Protein AF-A0A965AXB7-F1 (afdb_monomer)

Radius of gyration: 17.84 Å; Cα contacts (8 Å, |Δi|>4): 151; chains: 1; bounding box: 45×32×44 Å

Structure (mmCIF, N/CA/C/O backbone):
data_AF-A0A965AXB7-F1
#
_entry.id   AF-A0A965AXB7-F1
#
loop_
_atom_site.group_PDB
_atom_site.id
_atom_site.type_symbol
_atom_site.label_atom_id
_atom_site.label_alt_id
_atom_site.label_comp_id
_atom_site.label_asym_id
_atom_site.label_entity_id
_atom_site.label_seq_id
_atom_site.pdbx_PDB_ins_code
_atom_site.Cartn_x
_atom_site.Cartn_y
_atom_site.Cartn_z
_atom_site.occupancy
_atom_site.B_iso_or_equiv
_atom_site.auth_seq_id
_atom_site.auth_comp_id
_atom_site.auth_asym_id
_atom_site.auth_atom_id
_atom_site.pdbx_PDB_model_num
ATOM 1 N N . MET A 1 1 ? 8.702 -17.293 14.533 1.00 34.03 1 MET A N 1
ATOM 2 C CA . MET A 1 1 ? 8.843 -15.820 14.432 1.00 34.03 1 MET A CA 1
ATOM 3 C C . MET 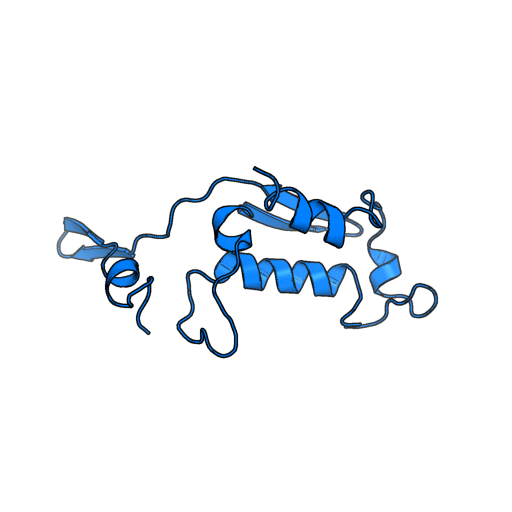A 1 1 ? 9.286 -15.426 13.017 1.00 34.03 1 MET A C 1
ATOM 5 O O . MET A 1 1 ? 9.750 -14.317 12.795 1.00 34.03 1 MET A O 1
ATOM 9 N N . ASP A 1 2 ? 9.042 -16.312 12.041 1.00 33.91 2 ASP A N 1
ATOM 10 C CA . ASP A 1 2 ? 9.840 -16.408 10.810 1.00 33.91 2 ASP A CA 1
ATOM 11 C C . ASP A 1 2 ? 9.036 -16.042 9.553 1.00 33.91 2 ASP A C 1
ATOM 13 O O . ASP A 1 2 ? 9.592 -15.863 8.480 1.00 33.91 2 ASP A O 1
ATOM 17 N N . HIS A 1 3 ? 7.721 -15.838 9.691 1.00 38.06 3 HIS A N 1
ATOM 18 C CA . HIS A 1 3 ? 6.848 -15.423 8.586 1.00 38.06 3 HIS A CA 1
ATOM 19 C C . HIS A 1 3 ? 6.835 -13.902 8.348 1.00 38.06 3 HIS A C 1
ATOM 21 O O . HIS A 1 3 ? 6.373 -13.440 7.307 1.00 38.06 3 HIS A O 1
ATOM 27 N N . TYR A 1 4 ? 7.334 -13.116 9.309 1.00 37.41 4 TYR A N 1
ATOM 28 C CA . TYR A 1 4 ? 7.328 -11.646 9.269 1.00 37.41 4 TYR A CA 1
ATOM 29 C C . TYR A 1 4 ? 8.526 -11.059 8.519 1.00 37.41 4 TYR A C 1
ATOM 31 O O . TYR A 1 4 ? 8.440 -9.945 8.003 1.00 37.41 4 TYR A O 1
ATOM 39 N N . LEU A 1 5 ? 9.612 -11.826 8.423 1.00 38.38 5 LEU A N 1
ATOM 40 C CA . LEU A 1 5 ? 10.760 -11.510 7.580 1.00 38.38 5 LEU A CA 1
ATOM 41 C C . LEU A 1 5 ? 10.529 -11.925 6.121 1.00 38.38 5 LEU A C 1
ATOM 43 O O . LEU A 1 5 ? 11.183 -11.382 5.248 1.00 38.38 5 LEU A O 1
ATOM 47 N N . ASP A 1 6 ? 9.555 -12.794 5.829 1.00 41.91 6 ASP A N 1
ATOM 48 C CA . ASP A 1 6 ? 9.365 -13.367 4.486 1.00 41.91 6 ASP A CA 1
ATOM 49 C C . ASP A 1 6 ? 8.763 -12.365 3.476 1.00 41.91 6 ASP A C 1
ATOM 51 O O . ASP A 1 6 ? 9.089 -12.389 2.290 1.00 41.91 6 ASP A O 1
ATOM 55 N N . ILE A 1 7 ? 7.936 -11.421 3.951 1.00 44.66 7 ILE A N 1
ATOM 56 C CA . ILE A 1 7 ? 7.439 -10.295 3.133 1.00 44.66 7 ILE A CA 1
ATOM 57 C C . ILE A 1 7 ? 8.590 -9.337 2.803 1.00 44.66 7 ILE A C 1
ATOM 59 O O . ILE A 1 7 ? 8.671 -8.844 1.683 1.00 44.66 7 ILE A O 1
ATOM 63 N N . TYR A 1 8 ? 9.502 -9.111 3.755 1.00 45.94 8 TYR A N 1
ATOM 64 C CA . TYR A 1 8 ? 10.708 -8.306 3.548 1.00 45.94 8 TYR A CA 1
ATOM 65 C C . TYR A 1 8 ? 11.678 -9.011 2.607 1.00 45.94 8 TYR A C 1
ATOM 67 O O . TYR A 1 8 ? 12.143 -8.413 1.649 1.00 45.94 8 TYR A O 1
ATOM 75 N N . ASP A 1 9 ? 11.924 -10.296 2.813 1.00 43.31 9 ASP A N 1
ATOM 76 C CA . ASP A 1 9 ? 12.873 -11.058 2.020 1.00 43.31 9 ASP A CA 1
ATOM 77 C C . ASP A 1 9 ? 12.439 -11.225 0.569 1.00 43.31 9 ASP A C 1
ATOM 79 O O . ASP A 1 9 ? 13.253 -11.056 -0.330 1.00 43.31 9 ASP A O 1
ATOM 83 N N . LYS A 1 10 ? 11.163 -11.505 0.298 1.00 46.38 10 LYS A N 1
ATOM 84 C CA . LYS A 1 10 ? 10.709 -11.667 -1.091 1.00 46.38 10 LYS A CA 1
ATOM 85 C C . LYS A 1 10 ? 10.517 -10.345 -1.831 1.00 46.38 10 LYS A C 1
ATOM 87 O O . LYS A 1 10 ? 10.672 -10.327 -3.046 1.00 46.38 10 LYS A O 1
ATOM 92 N N . LEU A 1 11 ? 10.183 -9.251 -1.140 1.00 47.84 11 LEU A N 1
ATOM 93 C CA . LEU A 1 11 ? 10.006 -7.940 -1.784 1.00 47.84 11 LEU A CA 1
ATOM 94 C C . LEU A 1 11 ? 11.290 -7.098 -1.823 1.00 47.84 11 LEU A C 1
ATOM 96 O O . LEU A 1 11 ? 11.393 -6.230 -2.687 1.00 47.84 11 LEU A O 1
ATOM 100 N N . LEU A 1 12 ? 12.245 -7.328 -0.912 1.00 46.53 12 LEU A N 1
ATOM 101 C CA . LEU A 1 12 ? 13.424 -6.473 -0.716 1.00 46.53 12 LEU A CA 1
ATOM 102 C C . LEU A 1 12 ? 14.778 -7.193 -0.841 1.00 46.53 12 LEU A C 1
ATOM 104 O O . LEU A 1 12 ? 15.783 -6.486 -0.872 1.00 46.53 12 LEU A O 1
ATOM 108 N N . ARG A 1 13 ? 14.871 -8.533 -0.975 1.00 42.03 13 ARG A N 1
ATOM 109 C CA . ARG A 1 13 ? 16.180 -9.181 -1.260 1.00 42.03 13 ARG A CA 1
ATOM 110 C C . ARG A 1 13 ? 16.802 -8.707 -2.574 1.00 42.03 13 ARG A C 1
ATOM 112 O O . ARG A 1 13 ? 18.022 -8.617 -2.647 1.00 42.03 13 ARG A O 1
ATOM 119 N N . ASP A 1 14 ? 15.978 -8.319 -3.545 1.00 42.47 14 ASP A N 1
ATOM 120 C CA . ASP A 1 14 ? 16.441 -7.767 -4.826 1.00 42.47 14 ASP A CA 1
ATOM 121 C C . ASP A 1 14 ? 16.482 -6.225 -4.844 1.00 42.47 14 ASP A C 1
ATOM 123 O O . ASP A 1 14 ? 16.912 -5.624 -5.828 1.00 42.47 14 ASP A O 1
ATOM 127 N N . TRP A 1 15 ? 16.024 -5.555 -3.779 1.00 48.75 15 TRP A N 1
ATOM 128 C CA . TRP A 1 15 ? 15.733 -4.119 -3.795 1.00 48.75 15 TRP A CA 1
ATOM 129 C C . TRP A 1 15 ? 16.197 -3.441 -2.502 1.00 48.75 15 TRP A C 1
ATOM 131 O O . TRP A 1 15 ? 15.400 -3.015 -1.663 1.00 48.75 15 TRP A O 1
ATOM 141 N N . GLN A 1 16 ? 17.518 -3.306 -2.349 1.00 41.28 16 GLN A N 1
ATOM 142 C CA . GLN A 1 16 ? 18.066 -2.213 -1.543 1.00 41.28 16 GLN A CA 1
ATOM 143 C C . GLN A 1 16 ? 17.563 -0.905 -2.157 1.00 41.28 16 GLN A C 1
ATOM 145 O O . GLN 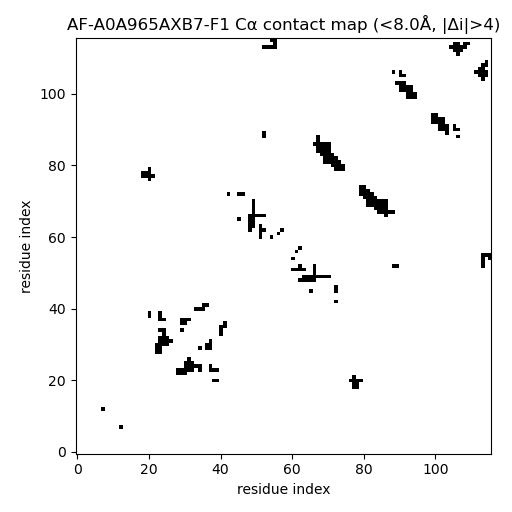A 1 16 ? 17.674 -0.724 -3.369 1.00 41.28 16 GLN A O 1
ATOM 150 N N . GLY A 1 17 ? 16.960 -0.043 -1.334 1.00 40.72 17 GLY A N 1
ATOM 151 C CA . GLY A 1 17 ? 16.322 1.198 -1.765 1.00 40.72 17 GLY A CA 1
ATOM 152 C C . GLY A 1 17 ? 17.148 1.940 -2.810 1.00 40.72 17 GLY A C 1
ATOM 153 O O . GLY A 1 17 ? 18.211 2.472 -2.507 1.00 40.72 17 GLY A O 1
ATOM 154 N N . ARG A 1 18 ? 16.656 1.961 -4.050 1.00 46.72 18 ARG A N 1
ATOM 155 C CA . ARG A 1 18 ? 17.152 2.894 -5.052 1.00 46.72 18 ARG A CA 1
ATOM 156 C C . ARG A 1 18 ? 16.436 4.217 -4.837 1.00 46.72 18 ARG A C 1
ATOM 158 O O . ARG A 1 18 ? 15.236 4.317 -5.082 1.00 46.72 18 ARG A O 1
ATOM 165 N N . GLU A 1 19 ? 17.179 5.223 -4.393 1.00 49.97 19 GLU A N 1
ATOM 166 C CA . GLU A 1 19 ? 16.945 6.573 -4.898 1.00 49.97 19 GLU A CA 1
ATOM 167 C C . GLU A 1 19 ? 16.982 6.495 -6.434 1.00 49.97 19 GLU A C 1
ATOM 169 O O . GLU A 1 19 ? 17.813 5.774 -6.992 1.00 49.97 19 GLU A O 1
ATOM 174 N N . ASP A 1 20 ? 16.052 7.190 -7.087 1.00 60.75 20 ASP A N 1
ATOM 175 C CA . ASP A 1 20 ? 15.709 7.109 -8.514 1.00 60.75 20 ASP A CA 1
ATOM 176 C C . ASP A 1 20 ? 14.526 6.193 -8.882 1.00 60.75 20 ASP A C 1
ATOM 178 O O . ASP A 1 20 ? 14.656 5.083 -9.417 1.00 60.75 20 ASP A O 1
ATOM 182 N N . 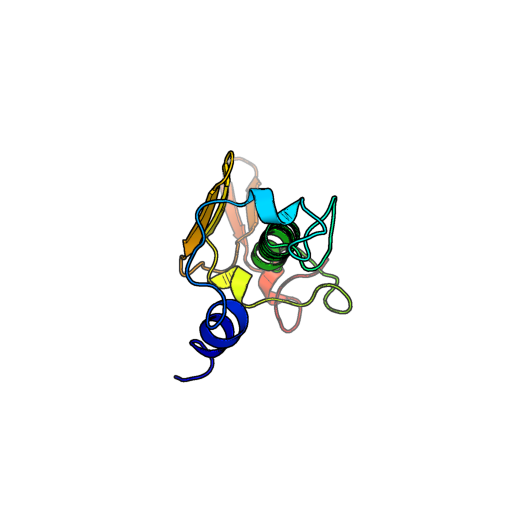THR A 1 21 ? 13.318 6.721 -8.661 1.00 79.06 21 THR A N 1
ATOM 183 C CA . THR A 1 21 ? 12.072 6.105 -9.137 1.00 79.06 21 THR A CA 1
ATOM 184 C C . THR A 1 21 ? 11.859 6.265 -10.644 1.00 79.06 21 THR A C 1
ATOM 186 O O . THR A 1 21 ? 10.973 5.590 -11.178 1.00 79.06 21 THR A O 1
ATOM 189 N N . HIS A 1 22 ? 12.656 7.076 -11.358 1.00 83.44 22 HIS A N 1
ATOM 190 C CA . HIS A 1 22 ? 12.427 7.363 -12.778 1.00 83.44 22 HIS A CA 1
ATOM 191 C C . HIS A 1 22 ? 12.547 6.124 -13.659 1.00 83.44 22 HIS A C 1
ATOM 193 O O . HIS A 1 22 ? 11.817 5.985 -14.641 1.00 83.44 22 HIS A O 1
ATOM 199 N N . THR A 1 23 ? 13.402 5.176 -13.270 1.00 83.88 23 THR A N 1
ATOM 200 C CA . THR A 1 23 ? 13.542 3.881 -13.955 1.00 83.88 23 THR A CA 1
ATOM 201 C C . THR A 1 23 ? 12.221 3.109 -14.038 1.00 83.88 23 THR A C 1
ATOM 203 O O . THR A 1 23 ? 12.003 2.373 -15.000 1.00 83.88 23 THR A O 1
ATOM 206 N N . SER A 1 24 ? 11.279 3.357 -13.116 1.00 86.81 24 SER A N 1
ATOM 207 C CA . SER A 1 24 ? 9.910 2.820 -13.168 1.00 86.81 24 SER A CA 1
ATOM 208 C C . SER A 1 24 ? 9.161 3.206 -14.440 1.00 86.81 24 SER A C 1
ATOM 210 O O . SER A 1 24 ? 8.221 2.512 -14.818 1.00 86.81 24 SER A O 1
ATOM 212 N N . TYR A 1 25 ? 9.568 4.281 -15.113 1.00 89.38 25 TYR A N 1
ATOM 213 C CA . TYR A 1 25 ? 8.930 4.796 -16.321 1.00 89.38 25 TYR A CA 1
ATOM 214 C C . TYR A 1 25 ? 9.666 4.416 -17.610 1.00 89.38 25 TYR A C 1
ATOM 216 O O . TYR A 1 25 ? 9.165 4.709 -18.695 1.00 89.38 25 TYR A O 1
ATOM 224 N N . TRP A 1 26 ? 10.829 3.763 -17.530 1.00 88.06 26 TRP A N 1
ATOM 225 C CA . TRP A 1 26 ? 11.666 3.477 -18.696 1.00 88.06 26 TRP A CA 1
ATOM 226 C C . TRP A 1 26 ? 11.600 1.998 -19.104 1.00 88.06 26 TRP A C 1
ATOM 228 O O . TRP A 1 26 ? 12.042 1.136 -18.339 1.00 88.06 26 TRP A O 1
ATOM 238 N N . PRO A 1 27 ? 11.134 1.678 -20.331 1.00 87.44 27 PRO A N 1
ATOM 239 C CA . PRO A 1 27 ? 11.050 0.297 -20.814 1.00 87.44 27 PRO A CA 1
ATOM 240 C C . PRO A 1 27 ? 12.373 -0.478 -20.760 1.00 87.44 27 PRO A C 1
ATOM 242 O O . PRO A 1 27 ? 12.374 -1.668 -20.458 1.00 87.44 27 PRO A O 1
ATOM 245 N N . GLY A 1 28 ? 13.510 0.198 -20.977 1.00 86.44 28 GLY A N 1
ATOM 246 C CA . GLY A 1 28 ? 14.845 -0.415 -20.923 1.00 86.44 28 GLY A CA 1
ATOM 247 C C . GLY A 1 28 ? 15.247 -0.970 -19.550 1.00 86.44 28 GLY A C 1
ATOM 248 O O . GLY A 1 28 ? 16.183 -1.756 -19.466 1.00 86.44 28 GLY A O 1
ATOM 249 N N . PHE A 1 29 ? 14.523 -0.604 -18.489 1.00 82.56 29 PHE A N 1
ATOM 250 C CA . PHE A 1 29 ? 14.738 -1.078 -17.118 1.00 82.56 29 PHE A CA 1
ATOM 251 C C . PHE A 1 29 ? 13.560 -1.919 -16.601 1.00 82.56 29 PHE A C 1
ATOM 253 O O . PHE A 1 29 ? 13.401 -2.101 -15.397 1.00 82.56 29 PHE A O 1
ATOM 260 N N . GLY A 1 30 ? 12.703 -2.413 -17.502 1.00 80.19 30 GLY A N 1
ATOM 261 C CA . GLY A 1 30 ? 11.489 -3.148 -17.138 1.00 80.19 30 GLY A CA 1
ATOM 262 C C . GLY A 1 30 ? 10.361 -2.261 -16.597 1.00 80.19 30 GLY A C 1
ATOM 263 O O . GLY A 1 30 ? 9.341 -2.788 -16.152 1.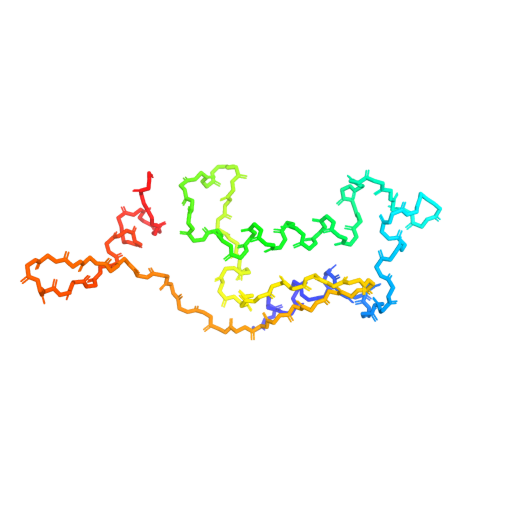00 80.19 30 GLY A O 1
ATOM 264 N N . GLY A 1 31 ? 10.530 -0.937 -16.644 1.00 88.44 31 GLY A N 1
ATOM 265 C CA . GLY A 1 31 ? 9.503 0.051 -16.341 1.00 88.44 31 GLY A CA 1
ATOM 266 C C . GLY A 1 31 ? 8.638 0.397 -17.554 1.00 88.44 31 GLY A C 1
ATOM 267 O O . GLY A 1 31 ? 8.573 -0.328 -18.545 1.00 88.44 31 GLY A O 1
ATOM 268 N N . GLY A 1 32 ? 7.957 1.533 -17.472 1.00 90.94 32 GLY A N 1
ATOM 269 C CA . GLY A 1 32 ? 7.062 2.042 -18.504 1.00 90.94 32 GLY A CA 1
ATOM 270 C C . GLY A 1 32 ? 5.859 2.738 -17.885 1.00 90.94 32 GLY A C 1
ATOM 271 O O . GLY A 1 32 ? 5.550 2.556 -16.706 1.00 90.94 32 GLY A O 1
ATOM 272 N N . TYR A 1 33 ? 5.153 3.540 -18.679 1.00 93.56 33 TYR A N 1
ATOM 273 C CA . TYR A 1 33 ? 3.910 4.156 -18.225 1.00 93.56 33 TYR A CA 1
ATOM 274 C C . TYR A 1 33 ? 2.915 3.076 -17.768 1.00 93.56 33 TYR A C 1
ATOM 276 O O . TYR A 1 33 ? 2.500 2.241 -18.570 1.00 93.56 33 TYR A O 1
ATOM 284 N N . LYS A 1 34 ? 2.557 3.095 -16.475 1.00 92.81 34 LYS A N 1
ATOM 285 C CA . LYS A 1 34 ? 1.680 2.109 -15.814 1.00 92.81 34 LYS A CA 1
ATOM 286 C C . LYS A 1 34 ? 2.148 0.653 -15.944 1.00 92.81 34 LYS A C 1
ATOM 288 O O . LYS A 1 34 ? 1.329 -0.261 -15.940 1.00 92.81 34 LYS A O 1
ATOM 293 N N . ALA A 1 35 ? 3.455 0.421 -16.060 1.00 92.19 35 ALA A N 1
ATOM 294 C CA . ALA A 1 35 ? 3.996 -0.932 -16.091 1.00 92.19 35 ALA A CA 1
ATOM 295 C C . ALA A 1 35 ? 3.706 -1.643 -14.747 1.00 92.19 35 ALA A C 1
ATOM 297 O O . ALA A 1 35 ? 4.223 -1.187 -13.721 1.00 92.19 35 ALA A O 1
ATOM 298 N N . PRO A 1 36 ? 2.924 -2.744 -14.712 1.00 89.81 36 PRO A N 1
ATOM 299 C CA . PRO A 1 36 ? 2.475 -3.373 -13.460 1.00 89.81 36 PRO A CA 1
ATOM 300 C C . PRO A 1 36 ? 3.613 -3.858 -12.554 1.00 89.81 36 PRO A C 1
ATOM 302 O O . PRO A 1 36 ? 3.491 -3.890 -11.333 1.00 89.81 36 PRO A O 1
ATOM 305 N N . GLN A 1 37 ? 4.742 -4.225 -13.155 1.00 86.50 37 GLN A N 1
ATOM 306 C CA . GLN A 1 37 ? 5.946 -4.662 -12.456 1.00 86.50 37 GLN A CA 1
ATOM 307 C C . GLN A 1 37 ? 6.808 -3.507 -11.921 1.00 86.50 37 GLN A C 1
ATOM 309 O O . GLN A 1 37 ? 7.756 -3.761 -11.172 1.00 86.50 37 GLN A O 1
ATOM 314 N N . SER A 1 38 ? 6.508 -2.261 -12.307 1.00 90.12 38 SER A N 1
ATOM 315 C CA . SER A 1 38 ? 7.284 -1.091 -11.899 1.00 90.12 38 SER A CA 1
ATOM 316 C C . SER A 1 38 ? 7.169 -0.836 -10.399 1.00 90.12 38 SER A C 1
ATOM 318 O O . SER A 1 38 ? 6.174 -1.175 -9.755 1.00 90.12 38 SER A O 1
ATOM 320 N N . PHE A 1 39 ? 8.197 -0.206 -9.834 1.00 88.88 39 PHE A N 1
ATOM 321 C CA . PHE A 1 39 ? 8.211 0.131 -8.415 1.00 88.88 39 PHE A CA 1
ATOM 322 C C . PHE A 1 39 ? 7.044 1.057 -8.039 1.00 88.88 39 PHE A C 1
ATOM 324 O O . PHE A 1 39 ? 6.381 0.826 -7.032 1.00 88.88 39 PHE A O 1
ATOM 331 N N . ILE A 1 40 ? 6.714 2.030 -8.895 1.00 92.25 40 ILE A N 1
ATOM 332 C CA . ILE A 1 40 ? 5.579 2.937 -8.680 1.00 92.25 40 ILE A CA 1
ATOM 333 C C . ILE A 1 40 ? 4.244 2.185 -8.593 1.00 92.25 40 ILE A C 1
ATOM 335 O O . ILE A 1 40 ? 3.479 2.435 -7.663 1.00 92.25 40 ILE A O 1
ATOM 339 N N . GLU A 1 41 ? 3.962 1.246 -9.501 1.00 93.75 41 GLU A N 1
ATOM 340 C CA . GLU A 1 41 ? 2.716 0.463 -9.437 1.00 93.75 41 GLU A CA 1
ATOM 341 C C . GLU A 1 41 ? 2.697 -0.488 -8.227 1.00 93.75 41 GLU A C 1
ATOM 343 O O . GLU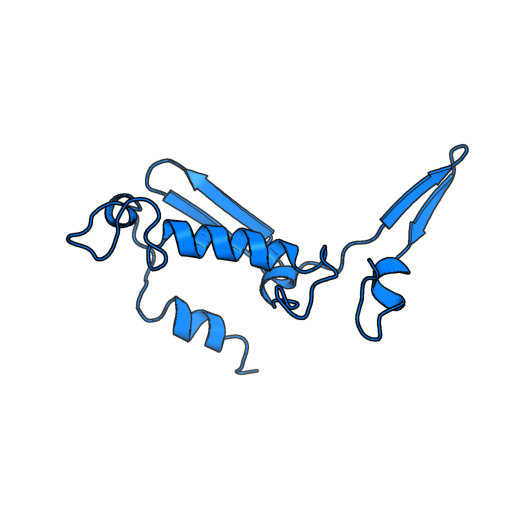 A 1 41 ? 1.672 -0.618 -7.559 1.00 93.75 41 GLU A O 1
ATOM 348 N N . LYS A 1 42 ? 3.842 -1.067 -7.839 1.00 92.25 42 LYS A N 1
ATOM 349 C CA . LYS A 1 42 ? 3.947 -1.849 -6.593 1.00 92.25 42 LYS A CA 1
ATOM 350 C C . LYS A 1 42 ? 3.643 -1.009 -5.348 1.00 92.25 42 LYS A C 1
ATOM 352 O O . LYS A 1 42 ? 2.945 -1.480 -4.452 1.00 92.25 42 LYS A O 1
ATOM 357 N N . CYS A 1 43 ? 4.135 0.228 -5.282 1.00 93.56 43 CYS A N 1
ATOM 358 C CA . CYS A 1 43 ? 3.836 1.139 -4.177 1.00 93.56 43 CYS A CA 1
ATOM 359 C C . CYS A 1 43 ? 2.359 1.552 -4.154 1.00 93.56 43 CYS A C 1
ATOM 361 O O . CYS A 1 43 ? 1.793 1.668 -3.071 1.00 93.56 43 CYS A O 1
ATOM 363 N N . LYS A 1 44 ? 1.708 1.714 -5.313 1.00 95.19 44 LYS A N 1
ATOM 364 C CA . LYS A 1 44 ? 0.252 1.935 -5.377 1.00 95.19 44 LYS A CA 1
ATOM 365 C C . LYS A 1 44 ? -0.525 0.734 -4.839 1.00 95.19 44 LYS A C 1
ATOM 367 O O . LYS A 1 44 ? -1.376 0.916 -3.979 1.00 95.19 44 LYS A O 1
ATOM 372 N N . ASN A 1 45 ? -0.141 -0.489 -5.206 1.00 94.75 45 ASN A N 1
ATOM 373 C CA . ASN A 1 45 ? -0.747 -1.694 -4.625 1.00 94.75 45 ASN A CA 1
ATOM 374 C C . ASN A 1 45 ? -0.540 -1.766 -3.102 1.00 94.75 45 ASN A C 1
ATOM 376 O O . ASN A 1 45 ? -1.388 -2.275 -2.375 1.00 94.75 45 ASN A O 1
ATOM 380 N N . LEU A 1 46 ? 0.584 -1.255 -2.584 1.00 94.50 46 LEU A N 1
ATOM 381 C CA . LEU A 1 46 ? 0.805 -1.164 -1.140 1.00 94.50 46 LEU A CA 1
ATOM 382 C C . LEU A 1 46 ? -0.165 -0.180 -0.467 1.00 94.50 46 LEU A C 1
ATOM 384 O O . LEU A 1 46 ? -0.608 -0.460 0.649 1.00 94.50 46 LEU A O 1
ATOM 388 N N . VAL A 1 47 ? -0.512 0.924 -1.143 1.00 96.12 47 VAL A N 1
ATOM 389 C CA . VAL A 1 47 ? -1.567 1.850 -0.700 1.00 96.12 47 VAL A CA 1
ATOM 390 C C . VAL A 1 47 ? -2.903 1.120 -0.616 1.00 96.12 47 VAL A C 1
ATOM 392 O O . VAL A 1 47 ? -3.575 1.234 0.405 1.00 96.12 47 VAL A O 1
ATOM 395 N N . ASP A 1 48 ? -3.268 0.308 -1.605 1.00 95.06 48 ASP A N 1
ATOM 396 C CA . ASP A 1 48 ? -4.494 -0.490 -1.512 1.00 95.06 48 ASP A CA 1
ATOM 397 C C . ASP A 1 48 ? -4.401 -1.454 -0.324 1.00 95.06 48 ASP A C 1
ATOM 399 O O . ASP A 1 48 ? -5.188 -1.381 0.616 1.00 95.06 48 ASP A O 1
ATOM 403 N N . HIS A 1 49 ? -3.352 -2.272 -0.252 1.00 94.06 49 HIS A N 1
ATOM 404 C CA . HIS A 1 49 ? -3.178 -3.244 0.825 1.00 94.06 49 HIS A CA 1
ATOM 405 C C . HIS A 1 49 ? -3.210 -2.647 2.242 1.00 94.06 49 HIS A C 1
ATOM 407 O O . HIS A 1 49 ? -3.749 -3.288 3.152 1.00 94.06 49 HIS A O 1
ATOM 413 N N . MET A 1 50 ? -2.666 -1.442 2.468 1.00 93.69 50 MET A N 1
ATOM 414 C CA . MET A 1 50 ? -2.737 -0.785 3.784 1.00 93.69 50 MET A CA 1
ATOM 415 C C . MET A 1 50 ? -4.163 -0.360 4.177 1.00 93.69 50 MET A C 1
ATOM 417 O O . MET A 1 50 ? -4.418 -0.168 5.371 1.00 93.69 50 MET A O 1
ATOM 421 N N . HIS A 1 51 ? -5.074 -0.267 3.203 1.00 92.44 51 HIS A N 1
ATOM 422 C CA . HIS A 1 51 ? -6.499 0.038 3.353 1.00 92.44 51 HIS A CA 1
ATOM 423 C C . HIS A 1 51 ? -7.405 -1.203 3.355 1.00 92.44 51 HIS A C 1
ATOM 425 O O . HIS A 1 51 ? -8.621 -1.063 3.462 1.00 92.44 51 HIS A O 1
ATOM 431 N N . SER A 1 52 ? -6.862 -2.423 3.331 1.00 91.06 52 SER A N 1
ATOM 432 C CA . SER A 1 52 ? -7.681 -3.653 3.319 1.00 91.06 52 SER A CA 1
ATOM 433 C C . SER A 1 52 ? -8.539 -3.887 4.583 1.00 91.06 52 SER A C 1
ATOM 435 O O . SER A 1 52 ? -9.337 -4.815 4.617 1.00 91.06 52 SER A O 1
ATOM 437 N N . TRP A 1 53 ? -8.463 -3.030 5.613 1.00 87.69 53 TRP A N 1
ATOM 438 C CA . TRP A 1 53 ? -9.467 -2.988 6.694 1.00 87.69 53 TRP A CA 1
ATOM 439 C C . TRP A 1 53 ? -10.839 -2.456 6.246 1.00 87.69 53 TRP A C 1
ATOM 441 O O . TRP A 1 53 ? -11.829 -2.663 6.948 1.00 87.69 53 TRP A O 1
ATOM 451 N N . TYR A 1 54 ? -10.887 -1.719 5.136 1.00 86.31 54 TYR A N 1
ATOM 452 C CA . TYR A 1 54 ? -12.020 -0.879 4.739 1.00 86.31 54 TYR A CA 1
ATOM 453 C C . TYR A 1 54 ? -12.802 -1.434 3.544 1.00 86.31 54 TYR A C 1
ATOM 455 O O . TYR A 1 54 ? -13.485 -0.676 2.865 1.00 86.31 54 TYR A O 1
ATOM 463 N N . THR A 1 55 ? -12.722 -2.738 3.281 1.00 83.62 55 THR A N 1
ATOM 464 C CA . THR A 1 55 ? -13.480 -3.400 2.210 1.00 83.62 55 THR A CA 1
ATOM 465 C C . THR A 1 55 ? -14.286 -4.597 2.733 1.00 83.62 55 THR A C 1
ATOM 467 O O . THR A 1 55 ? -14.071 -5.099 3.841 1.00 83.62 55 THR A O 1
ATOM 470 N N . ASP A 1 56 ? -15.286 -5.009 1.964 1.00 75.19 56 ASP A N 1
ATOM 471 C CA . ASP A 1 56 ? -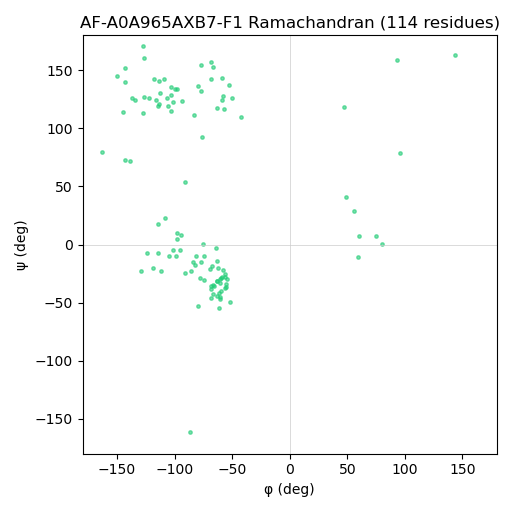16.057 -6.249 2.069 1.00 75.19 56 ASP A CA 1
ATOM 472 C C . ASP A 1 56 ? -15.727 -7.302 1.036 1.00 75.19 56 ASP A C 1
ATOM 474 O O . ASP A 1 56 ? -16.200 -8.430 1.145 1.00 75.19 56 ASP A O 1
ATOM 478 N N . GLN A 1 57 ? -14.942 -6.940 0.034 1.00 83.81 57 GLN A N 1
ATOM 479 C CA . GLN A 1 57 ? -14.817 -7.727 -1.179 1.00 83.81 57 GLN A CA 1
ATOM 480 C C . GLN A 1 57 ? -13.667 -8.721 -1.035 1.00 83.81 57 GLN A C 1
ATOM 482 O O . GLN A 1 57 ? -12.763 -8.738 -1.864 1.00 83.81 57 GLN A O 1
ATOM 487 N N . ASP A 1 58 ? -13.682 -9.536 0.025 1.00 81.62 58 ASP A N 1
ATOM 488 C CA . ASP A 1 58 ? -12.584 -10.455 0.370 1.00 81.62 58 ASP A CA 1
ATOM 489 C C . ASP A 1 58 ? -12.229 -11.420 -0.778 1.00 81.62 58 ASP A C 1
ATOM 491 O O . ASP A 1 58 ? -11.073 -11.824 -0.907 1.00 81.62 58 ASP A O 1
ATOM 495 N N . ASP A 1 59 ? -13.196 -11.736 -1.644 1.00 85.56 59 ASP A N 1
ATOM 496 C CA . ASP A 1 59 ? -13.003 -12.583 -2.826 1.00 85.56 59 ASP A CA 1
ATOM 497 C C . ASP A 1 59 ? -12.025 -11.982 -3.849 1.00 85.56 59 ASP A C 1
ATOM 499 O 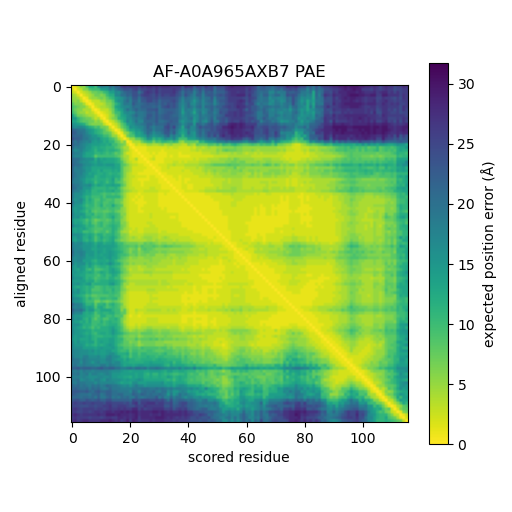O . ASP A 1 59 ? -11.323 -12.719 -4.543 1.00 85.56 59 ASP A O 1
ATOM 503 N N . ILE A 1 60 ? -11.967 -10.650 -3.956 1.00 89.50 60 ILE A N 1
ATOM 504 C CA . ILE A 1 60 ? -11.130 -9.945 -4.942 1.00 89.50 60 ILE A CA 1
ATOM 505 C C . ILE A 1 60 ? -10.074 -9.036 -4.304 1.00 89.50 60 ILE A C 1
ATOM 507 O O . ILE A 1 60 ? -9.083 -8.700 -4.948 1.00 89.50 60 ILE A O 1
ATOM 511 N N . PHE A 1 61 ? -10.263 -8.648 -3.044 1.00 87.00 61 PHE A N 1
ATOM 512 C CA . PHE A 1 61 ? -9.379 -7.777 -2.285 1.00 87.00 61 PHE A CA 1
ATOM 513 C C . PHE A 1 61 ? -9.314 -8.243 -0.820 1.00 87.00 61 PHE A C 1
ATOM 515 O O . PHE A 1 61 ? -9.889 -7.618 0.074 1.00 87.00 61 PHE A O 1
ATOM 522 N N . PRO A 1 62 ? -8.623 -9.368 -0.561 1.00 87.75 62 PRO A N 1
ATOM 523 C CA . PRO A 1 62 ? -8.561 -9.957 0.765 1.00 87.75 62 PRO A CA 1
ATOM 524 C C . PRO A 1 62 ? -7.770 -9.084 1.737 1.00 87.75 62 PRO A C 1
ATOM 526 O O . PRO A 1 62 ? -6.866 -8.328 1.362 1.00 87.75 62 PRO A O 1
ATOM 529 N N . PHE A 1 63 ? -8.043 -9.276 3.027 1.00 86.38 63 PHE A N 1
ATOM 530 C CA . PHE A 1 63 ? -7.249 -8.678 4.092 1.00 86.38 63 PHE A CA 1
ATOM 531 C C . PHE A 1 63 ? -5.740 -8.924 3.906 1.00 86.38 63 PHE A C 1
ATOM 533 O O . PHE A 1 63 ? -5.274 -10.066 3.849 1.00 86.38 63 PHE A O 1
ATOM 540 N N . HIS A 1 64 ? -4.958 -7.846 3.919 1.00 90.81 64 HIS A N 1
ATOM 541 C CA . HIS A 1 64 ? -3.512 -7.887 3.744 1.00 90.81 64 HIS A CA 1
ATOM 542 C C . HIS A 1 64 ? -2.776 -7.454 5.019 1.00 90.81 64 HIS A C 1
ATOM 544 O O . HIS A 1 64 ? -3.143 -6.489 5.690 1.00 90.81 64 HIS A O 1
ATOM 550 N N . ALA A 1 65 ? -1.662 -8.119 5.346 1.00 89.06 65 ALA A N 1
ATOM 551 C CA . ALA A 1 65 ? -0.880 -7.831 6.556 1.00 89.06 65 ALA A CA 1
ATOM 552 C C . ALA A 1 65 ? -0.368 -6.377 6.631 1.00 89.06 65 ALA A C 1
ATOM 554 O O . ALA A 1 65 ? -0.234 -5.824 7.725 1.00 89.06 65 ALA A O 1
ATOM 555 N N . ALA A 1 66 ? -0.151 -5.737 5.475 1.00 89.88 66 ALA A N 1
ATOM 556 C CA . ALA A 1 66 ? 0.211 -4.318 5.369 1.00 89.88 66 ALA A CA 1
ATOM 557 C C . ALA A 1 66 ? -0.780 -3.394 6.094 1.00 89.88 66 ALA A C 1
ATOM 559 O O . ALA A 1 66 ? -0.373 -2.378 6.650 1.00 89.88 66 ALA A O 1
ATOM 560 N N . ALA A 1 67 ? -2.055 -3.772 6.192 1.00 91.25 67 ALA A N 1
ATOM 561 C CA . ALA A 1 67 ? -3.058 -3.006 6.919 1.00 91.25 67 ALA A CA 1
ATOM 562 C C . ALA A 1 67 ? -2.754 -2.872 8.420 1.00 91.25 67 ALA A C 1
ATOM 564 O O . ALA A 1 67 ? -3.254 -1.958 9.066 1.00 91.25 67 ALA A O 1
ATOM 565 N N . ARG A 1 68 ? -1.911 -3.739 8.994 1.00 89.50 68 ARG A N 1
ATOM 566 C CA . ARG A 1 68 ? -1.431 -3.644 10.387 1.00 89.50 68 ARG A CA 1
ATOM 567 C C . ARG A 1 68 ? -0.051 -3.014 10.530 1.00 89.50 68 ARG A C 1
ATOM 569 O O . ARG A 1 68 ? 0.378 -2.813 11.658 1.00 89.50 68 ARG A O 1
ATOM 576 N N . GLN A 1 69 ? 0.663 -2.799 9.427 1.00 90.50 69 GLN A N 1
ATOM 577 C CA . GLN A 1 69 ? 2.113 -2.578 9.455 1.00 90.50 69 GLN A CA 1
ATOM 578 C C . GLN A 1 69 ? 2.576 -1.343 8.685 1.00 90.50 69 GLN A C 1
ATOM 580 O O . GLN A 1 69 ? 3.668 -0.858 8.955 1.00 90.50 69 GLN A O 1
ATOM 585 N N . VAL A 1 70 ? 1.790 -0.858 7.722 1.00 93.19 70 VAL A N 1
ATOM 586 C CA . VAL A 1 70 ? 2.117 0.313 6.902 1.00 93.19 70 VAL A CA 1
ATOM 587 C C . VAL A 1 70 ? 1.303 1.496 7.398 1.00 93.19 70 VAL A C 1
ATOM 589 O O . VAL A 1 70 ? 0.073 1.480 7.312 1.00 93.19 70 VAL A O 1
ATOM 592 N N . HIS A 1 71 ? 1.988 2.506 7.923 1.00 92.56 71 HIS A N 1
ATOM 593 C CA . HIS A 1 71 ? 1.387 3.766 8.344 1.00 92.56 71 HIS A CA 1
ATOM 594 C C . HIS A 1 71 ? 1.147 4.683 7.149 1.00 92.56 71 HIS A C 1
ATOM 596 O O . HIS A 1 71 ? 0.015 5.103 6.920 1.00 92.56 71 HIS A O 1
ATOM 602 N N . SER A 1 72 ? 2.189 4.927 6.351 1.00 93.06 72 SER A N 1
ATOM 603 C CA . SER A 1 72 ? 2.130 5.841 5.213 1.00 93.06 72 SER A CA 1
ATOM 604 C C . SER A 1 72 ? 2.960 5.341 4.027 1.00 93.06 72 SER A C 1
ATOM 606 O O . SER A 1 72 ? 3.950 4.624 4.193 1.00 93.06 72 SER A O 1
ATOM 608 N N . VAL A 1 73 ? 2.539 5.728 2.820 1.00 94.00 73 VAL A N 1
ATOM 609 C CA . VAL A 1 73 ? 3.316 5.640 1.577 1.00 94.00 73 VAL A CA 1
ATOM 610 C C . VAL A 1 73 ? 3.281 7.029 0.951 1.00 94.00 73 VAL A C 1
ATOM 612 O O . VAL A 1 73 ? 2.217 7.516 0.575 1.00 94.00 73 VAL A O 1
ATOM 615 N N . GLN A 1 74 ? 4.429 7.692 0.890 1.00 92.00 74 GLN A N 1
ATOM 616 C CA . GLN A 1 74 ? 4.551 9.086 0.474 1.00 92.00 74 GLN A CA 1
ATOM 617 C C . GLN A 1 74 ? 5.371 9.146 -0.810 1.00 92.00 74 GLN A C 1
ATOM 619 O O . GLN A 1 74 ? 6.490 8.639 -0.850 1.00 92.00 74 GLN A O 1
ATOM 624 N N . PHE A 1 75 ? 4.805 9.746 -1.854 1.00 90.00 75 PHE A N 1
ATOM 625 C CA . PHE A 1 75 ? 5.447 9.887 -3.157 1.00 90.00 75 PHE A CA 1
ATOM 626 C C . PHE A 1 75 ? 5.970 11.312 -3.324 1.00 90.00 75 PHE A C 1
ATOM 628 O O . PHE A 1 75 ? 5.222 12.276 -3.164 1.00 90.00 75 PHE A O 1
ATOM 635 N N . TYR A 1 76 ? 7.236 11.422 -3.697 1.00 86.31 76 TYR A N 1
ATOM 636 C CA . TYR A 1 76 ? 7.915 12.657 -4.064 1.00 86.31 76 TYR A CA 1
ATOM 637 C C . TYR A 1 76 ? 8.570 12.474 -5.433 1.00 86.31 76 TYR A C 1
ATOM 639 O O . TYR A 1 76 ? 8.639 11.359 -5.962 1.00 86.31 76 TYR A O 1
ATOM 647 N N . ASP A 1 77 ? 9.072 13.565 -6.008 1.00 85.50 77 ASP A N 1
ATOM 648 C CA . ASP A 1 77 ? 9.890 13.457 -7.209 1.00 85.50 77 ASP A CA 1
ATOM 649 C C . ASP A 1 77 ? 11.122 12.582 -6.921 1.00 85.50 77 ASP A C 1
ATOM 651 O O . ASP A 1 77 ? 11.856 12.819 -5.961 1.00 85.50 77 ASP A O 1
ATOM 655 N N . SER A 1 78 ? 11.302 11.527 -7.716 1.00 82.44 78 SER A N 1
ATOM 656 C CA . SER A 1 78 ? 12.376 10.533 -7.576 1.00 82.44 78 SER A CA 1
ATOM 657 C C . SER A 1 78 ? 12.450 9.729 -6.258 1.00 82.44 78 SER A C 1
ATOM 659 O O . SER A 1 78 ? 13.404 8.972 -6.066 1.00 82.44 78 SER A O 1
ATOM 661 N N . LEU A 1 79 ? 11.470 9.835 -5.350 1.00 81.69 79 LEU A N 1
ATOM 662 C CA . LEU A 1 79 ? 11.542 9.232 -4.008 1.00 81.69 79 LEU A CA 1
ATOM 663 C C . LEU A 1 79 ? 10.182 8.690 -3.540 1.00 81.69 79 LEU A C 1
ATOM 665 O O . LEU A 1 79 ? 9.148 9.331 -3.708 1.00 81.69 79 LEU A O 1
ATOM 669 N N . VAL A 1 80 ? 10.187 7.522 -2.889 1.00 85.19 80 VAL A N 1
ATOM 670 C CA . VAL A 1 80 ? 9.031 7.006 -2.139 1.00 85.19 80 VAL A CA 1
ATOM 671 C C . VAL A 1 80 ? 9.457 6.665 -0.718 1.00 85.19 80 VAL A C 1
ATOM 673 O O . VAL A 1 80 ? 10.396 5.897 -0.520 1.00 85.19 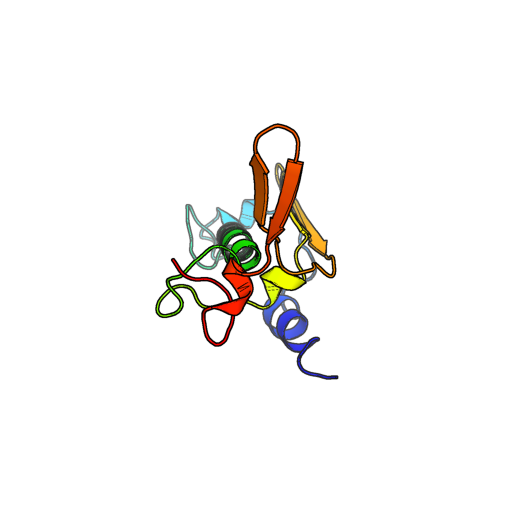80 VAL A O 1
ATOM 676 N N . VAL A 1 81 ? 8.742 7.205 0.269 1.00 87.56 81 VAL A N 1
ATOM 677 C CA . VAL A 1 81 ? 8.952 6.917 1.694 1.00 87.56 81 VAL A CA 1
ATOM 678 C C . VAL A 1 81 ? 7.821 6.024 2.191 1.00 87.56 81 VAL A C 1
ATOM 680 O O . VAL A 1 81 ? 6.649 6.360 2.034 1.00 87.56 81 VAL A O 1
ATOM 683 N N . ILE A 1 82 ? 8.170 4.887 2.795 1.00 90.12 82 ILE A N 1
ATOM 684 C CA . ILE A 1 82 ? 7.211 3.963 3.411 1.00 90.12 82 ILE A CA 1
ATOM 685 C C . ILE A 1 82 ? 7.467 3.945 4.912 1.00 90.12 82 ILE A C 1
ATOM 687 O O . ILE A 1 82 ? 8.542 3.548 5.361 1.00 90.12 82 ILE A O 1
ATOM 691 N N . GLU A 1 83 ? 6.466 4.341 5.687 1.00 90.25 83 GLU A N 1
ATOM 692 C CA . GLU A 1 83 ? 6.539 4.354 7.143 1.00 90.25 83 GLU A CA 1
ATOM 693 C C . GLU A 1 83 ? 5.856 3.122 7.725 1.00 90.25 83 GLU A C 1
ATOM 695 O O . GLU A 1 83 ? 4.741 2.757 7.334 1.00 90.25 83 GLU A O 1
ATOM 700 N N . LYS A 1 84 ? 6.523 2.482 8.686 1.00 87.25 84 LYS A N 1
ATOM 701 C CA . LYS A 1 84 ? 5.985 1.319 9.385 1.00 87.25 84 LYS A CA 1
ATOM 702 C C . LYS A 1 84 ? 5.482 1.698 10.762 1.00 87.25 84 LYS A C 1
ATOM 704 O O . LYS A 1 84 ? 6.200 2.321 11.533 1.00 87.25 84 LYS A O 1
ATOM 709 N N . GLU A 1 85 ? 4.310 1.188 11.100 1.00 87.88 85 GLU A N 1
ATOM 710 C CA . GLU A 1 85 ? 3.748 1.294 12.439 1.00 87.88 85 GLU A CA 1
ATOM 711 C C . GLU A 1 85 ? 2.866 0.081 12.722 1.00 87.88 85 GLU A C 1
ATOM 713 O O . GLU A 1 85 ? 2.187 -0.434 11.831 1.00 87.88 85 GLU A O 1
ATOM 718 N N . HIS A 1 86 ? 2.854 -0.373 13.974 1.00 88.19 86 HIS A N 1
ATOM 719 C CA . HIS A 1 86 ? 1.901 -1.375 14.434 1.00 88.19 86 HIS A CA 1
ATOM 720 C C . HIS A 1 86 ? 0.525 -0.739 14.656 1.00 88.19 86 HIS A C 1
ATOM 722 O O . HIS A 1 86 ? 0.216 -0.249 15.742 1.00 88.19 86 HIS A O 1
ATOM 728 N N . LYS A 1 87 ? -0.317 -0.779 13.622 1.00 87.31 87 LYS A N 1
ATOM 729 C CA . LYS A 1 87 ? -1.657 -0.184 13.651 1.00 87.31 87 LYS A CA 1
ATOM 730 C C . LYS A 1 87 ? -2.659 -1.084 14.368 1.00 87.31 87 LYS A C 1
ATOM 732 O O . LYS A 1 87 ? -2.726 -2.292 14.120 1.00 87.31 87 LYS A O 1
ATOM 737 N N . GLN A 1 88 ? -3.488 -0.469 15.207 1.00 87.06 88 GLN A N 1
ATOM 738 C CA . GLN A 1 88 ? -4.686 -1.111 15.741 1.00 87.06 88 GLN A CA 1
ATOM 739 C C . GLN A 1 88 ? -5.804 -1.125 14.686 1.00 87.06 88 GLN A C 1
ATOM 741 O O . GLN A 1 88 ? -5.810 -0.274 13.792 1.00 87.06 88 GLN A O 1
ATOM 746 N N . PRO A 1 89 ? -6.754 -2.071 14.765 1.00 86.06 89 PRO A N 1
ATOM 747 C CA . PRO A 1 89 ? -7.905 -2.080 13.871 1.00 86.06 89 PRO A CA 1
ATOM 748 C C . PRO A 1 89 ? -8.723 -0.776 13.977 1.00 86.06 89 PRO A C 1
ATOM 750 O O . PRO A 1 89 ? -8.864 -0.237 15.080 1.00 86.06 89 PRO A O 1
ATOM 753 N N . PRO A 1 90 ? -9.281 -0.259 12.866 1.00 87.25 90 PRO A N 1
ATOM 754 C CA . PRO A 1 90 ? -10.024 0.997 12.882 1.00 87.25 90 PRO A CA 1
ATOM 755 C C . PRO A 1 90 ? -11.345 0.874 13.653 1.00 87.25 90 PRO A C 1
ATOM 757 O O . PRO A 1 90 ? -12.054 -0.123 13.551 1.00 87.25 90 PRO A O 1
ATOM 760 N N . VAL A 1 91 ? -11.719 1.920 14.390 1.00 86.62 91 VAL A N 1
ATOM 761 C CA . VAL A 1 91 ? -13.012 1.992 15.088 1.00 86.62 91 VAL A CA 1
ATOM 762 C C . VAL A 1 91 ? -13.921 3.015 14.424 1.00 86.62 91 VAL A C 1
ATOM 764 O O . VAL A 1 91 ? -13.473 4.086 14.019 1.00 86.62 91 VAL A O 1
ATOM 767 N N . SER A 1 92 ? -15.214 2.710 14.352 1.00 83.25 92 SER A N 1
ATOM 768 C CA . SER A 1 92 ? -16.214 3.693 13.947 1.00 83.25 92 SER A CA 1
ATOM 769 C C . SER A 1 92 ? -16.483 4.636 15.108 1.00 83.25 92 SER A C 1
ATOM 771 O O . SER A 1 92 ? -16.742 4.188 16.227 1.00 83.25 92 SER A O 1
ATOM 773 N N . ILE A 1 93 ? -16.470 5.935 14.835 1.00 86.69 93 ILE A N 1
ATOM 774 C CA . ILE A 1 93 ? -16.832 6.969 15.801 1.00 86.69 93 ILE A CA 1
ATOM 775 C C . ILE A 1 93 ? -18.109 7.634 15.298 1.00 86.69 93 ILE A C 1
ATOM 777 O O . ILE A 1 93 ? -18.135 8.167 14.194 1.00 86.69 93 ILE A O 1
ATOM 781 N N . ALA A 1 94 ? -19.166 7.587 16.102 1.00 86.12 94 ALA A N 1
ATOM 782 C CA . ALA A 1 94 ? -20.423 8.277 15.835 1.00 86.12 94 ALA A CA 1
ATOM 783 C C . ALA A 1 94 ? -20.683 9.298 16.946 1.00 86.12 94 ALA A C 1
ATOM 785 O O . ALA A 1 94 ? -20.393 9.028 18.110 1.00 86.12 94 ALA A O 1
ATOM 786 N N . SER A 1 95 ? -21.232 10.460 16.598 1.00 89.88 95 SER A N 1
ATOM 787 C CA . SER A 1 95 ? -21.648 11.480 17.563 1.00 89.88 95 SER A CA 1
ATOM 788 C C . SER A 1 95 ? -23.129 11.772 17.380 1.00 89.88 95 SER A C 1
ATOM 790 O O . SER A 1 95 ? -23.564 12.068 16.269 1.00 89.88 95 SER A O 1
ATOM 792 N N . GLN A 1 96 ? -23.905 11.675 18.457 1.00 88.88 96 GLN A N 1
ATOM 793 C CA . GLN A 1 96 ? -25.332 11.980 18.449 1.00 88.88 96 GLN A CA 1
ATOM 794 C C . GLN A 1 96 ? -25.684 12.789 19.696 1.00 88.88 96 GLN A C 1
ATOM 796 O O . GLN A 1 96 ? -25.363 12.383 20.811 1.00 88.88 96 GLN A O 1
ATOM 801 N N . ASN A 1 97 ? -26.319 13.951 19.507 1.00 89.25 97 ASN A N 1
ATOM 802 C CA . ASN A 1 97 ? -26.732 14.863 20.585 1.00 89.25 97 ASN A CA 1
ATOM 803 C C . ASN A 1 97 ? -25.615 15.164 21.610 1.00 89.25 97 ASN A C 1
ATOM 805 O O . ASN A 1 97 ? -25.851 15.174 22.814 1.00 89.25 97 ASN A O 1
ATOM 809 N N . GLY A 1 98 ? -24.378 15.360 21.141 1.00 89.19 98 GLY A N 1
ATOM 810 C CA . GLY A 1 98 ? -23.220 15.642 22.001 1.00 89.19 98 GLY A CA 1
ATOM 811 C C . GLY A 1 98 ? -22.584 14.417 22.672 1.00 89.19 98 GLY A C 1
ATOM 812 O O . GLY A 1 98 ? -21.587 14.568 23.371 1.00 89.19 98 GLY A O 1
ATOM 813 N N . THR A 1 99 ? -23.102 13.207 22.440 1.00 87.62 99 THR A N 1
ATOM 814 C CA . THR A 1 99 ? -22.522 11.955 22.948 1.00 87.62 99 THR A CA 1
ATOM 815 C C . THR A 1 99 ? -21.738 11.238 21.853 1.00 87.62 99 THR A C 1
ATOM 817 O O . THR A 1 99 ? -22.293 10.893 20.810 1.00 87.62 99 THR A O 1
ATOM 820 N N . VAL A 1 100 ? -20.451 10.976 22.103 1.00 89.25 100 VAL A N 1
ATOM 821 C CA . VAL A 1 100 ? -19.571 10.231 21.191 1.00 89.25 100 VAL A CA 1
ATOM 822 C C . VAL A 1 100 ? -19.560 8.750 21.562 1.00 89.25 100 VAL A C 1
ATOM 824 O O . VAL A 1 100 ? -19.193 8.385 22.676 1.00 89.25 100 VAL A O 1
ATOM 827 N N . THR A 1 101 ? -19.901 7.890 20.606 1.00 87.44 101 THR A N 1
ATOM 828 C CA . THR A 1 101 ? -19.857 6.431 20.746 1.00 87.44 101 THR A CA 1
ATOM 829 C C . THR A 1 101 ? -18.776 5.856 19.838 1.00 87.44 101 THR A C 1
ATOM 831 O O . THR A 1 101 ? -18.725 6.163 18.646 1.00 87.44 101 THR A O 1
ATOM 834 N N . LYS A 1 102 ? -17.919 4.995 20.395 1.00 84.25 102 LYS A N 1
ATOM 835 C CA . LYS A 1 102 ? -16.962 4.185 19.632 1.00 84.25 102 LYS A CA 1
ATOM 836 C C . LYS A 1 102 ? -17.542 2.792 19.423 1.00 84.25 102 LYS A C 1
ATOM 838 O O . LYS A 1 102 ? -18.055 2.192 20.363 1.00 84.25 102 LYS A O 1
ATOM 843 N N . SER A 1 103 ? -17.454 2.277 18.204 1.00 78.56 103 SER A N 1
ATOM 844 C CA . SER A 1 103 ? -17.956 0.955 17.847 1.00 78.56 103 SER A CA 1
ATOM 845 C C . SER A 1 103 ? -16.929 0.207 17.011 1.00 78.56 103 SER A C 1
ATOM 847 O O . SER A 1 103 ? -16.513 0.669 15.950 1.00 78.56 103 SER A O 1
ATOM 849 N N . ASP A 1 104 ? -16.563 -0.981 17.479 1.00 70.31 104 ASP A N 1
ATOM 850 C CA . ASP A 1 104 ? -15.844 -1.990 16.706 1.00 70.31 104 ASP A CA 1
ATOM 851 C C . ASP A 1 104 ? -16.801 -3.047 16.134 1.00 70.31 104 ASP A C 1
ATOM 853 O O . ASP A 1 104 ? -16.346 -4.052 15.596 1.00 70.31 104 ASP A O 1
ATOM 857 N N . LYS A 1 105 ? -18.129 -2.830 16.216 1.00 61.25 105 LYS A N 1
ATOM 858 C CA . LYS A 1 105 ? -19.133 -3.774 15.689 1.00 61.25 105 LYS A CA 1
ATOM 859 C C . LYS A 1 105 ? -18.917 -4.067 14.215 1.00 61.25 105 LYS A C 1
ATOM 861 O O . LYS A 1 105 ? -19.064 -5.217 13.819 1.00 61.25 105 LYS A O 1
ATOM 866 N N . ILE A 1 106 ? -18.513 -3.054 13.446 1.00 57.47 106 ILE A N 1
ATOM 867 C CA . ILE A 1 106 ? -18.132 -3.220 12.043 1.00 57.47 106 ILE A CA 1
ATOM 868 C C . ILE A 1 106 ? -17.090 -4.337 11.965 1.00 57.47 106 ILE A C 1
ATOM 870 O O . ILE A 1 106 ? -17.309 -5.340 11.307 1.00 57.47 106 ILE A O 1
ATOM 874 N N . LEU A 1 107 ? -16.046 -4.286 12.791 1.00 57.53 107 LEU A N 1
ATOM 875 C CA . LEU A 1 107 ? -15.010 -5.310 12.854 1.00 57.53 107 LEU A CA 1
ATOM 876 C C . LEU A 1 107 ? -15.391 -6.626 13.574 1.00 57.53 107 LEU A C 1
ATOM 878 O O . LEU A 1 107 ? -14.551 -7.522 13.651 1.00 57.53 107 LEU A O 1
ATOM 882 N N . LYS A 1 108 ? -16.601 -6.808 14.101 1.00 53.34 108 LYS A N 1
ATOM 883 C CA . LYS A 1 108 ? -16.972 -8.037 14.835 1.00 53.34 108 LYS A CA 1
ATOM 884 C C . LYS A 1 108 ? -18.002 -8.909 14.125 1.00 53.34 108 LYS A C 1
ATOM 886 O O . LYS A 1 108 ? -18.048 -10.103 14.394 1.00 53.34 108 LYS A O 1
ATOM 891 N N . VAL A 1 109 ? -18.803 -8.355 13.219 1.00 48.25 109 VAL A N 1
ATOM 892 C CA . VAL A 1 109 ? -19.960 -9.066 12.647 1.00 48.25 109 VAL A CA 1
ATOM 893 C C . VAL A 1 109 ? -19.595 -10.116 11.568 1.00 48.25 109 VAL A C 1
ATOM 895 O O . VAL A 1 109 ? -20.397 -11.008 11.323 1.00 48.25 109 VAL A O 1
ATOM 898 N N . ARG A 1 110 ? -18.380 -10.130 10.992 1.00 51.47 110 ARG A N 1
ATOM 899 C CA . ARG A 1 110 ? -18.023 -11.011 9.845 1.00 51.47 110 ARG A CA 1
ATOM 900 C C . ARG A 1 110 ? -17.357 -12.367 10.100 1.00 51.47 110 ARG A C 1
ATOM 902 O O . ARG A 1 110 ? -16.862 -12.968 9.153 1.00 51.47 110 ARG A O 1
ATOM 909 N N . SER A 1 111 ? -17.223 -12.862 11.328 1.00 55.88 111 SER A N 1
ATOM 910 C CA . SER A 1 111 ? -16.377 -14.051 11.634 1.00 55.88 111 SER A CA 1
ATOM 911 C C . SER A 1 111 ? -14.878 -13.908 11.275 1.00 55.88 111 SER A C 1
ATOM 913 O O . SER A 1 111 ? -14.056 -14.682 11.754 1.00 55.88 111 SER A O 1
ATOM 915 N N . ARG A 1 112 ? -14.500 -12.857 10.544 1.00 51.00 112 ARG A N 1
ATOM 916 C CA . ARG A 1 112 ? -13.464 -11.863 10.842 1.00 51.00 112 ARG A CA 1
ATOM 917 C C . ARG A 1 112 ? -13.978 -10.539 10.299 1.00 51.00 112 ARG A C 1
ATOM 919 O O . ARG A 1 112 ? -14.077 -10.420 9.102 1.00 51.00 112 ARG A O 1
ATOM 926 N N . THR A 1 113 ? -14.274 -9.559 11.141 1.00 47.66 113 THR A N 1
ATOM 927 C CA . THR A 1 113 ? -14.108 -8.146 10.768 1.00 47.66 113 THR A CA 1
ATOM 928 C C . THR A 1 113 ? -14.628 -7.597 9.424 1.00 47.66 113 THR A C 1
ATOM 930 O O . THR A 1 113 ? -14.078 -7.844 8.363 1.00 47.66 113 THR A O 1
ATOM 933 N N . SER A 1 114 ? -15.558 -6.640 9.572 1.00 35.59 114 SER A N 1
ATOM 934 C CA . SER A 1 114 ? -16.274 -5.771 8.616 1.00 35.59 114 SER A CA 1
ATOM 935 C C . SER A 1 114 ? -17.629 -6.359 8.167 1.00 35.59 114 SER A C 1
ATOM 937 O O . SER A 1 114 ? -17.889 -7.481 8.502 1.00 35.59 114 SER A O 1
ATOM 939 N N . ILE A 1 115 ? -18.604 -5.605 7.659 1.00 30.05 115 ILE A N 1
ATOM 940 C CA . ILE A 1 115 ? -19.813 -5.985 6.860 1.00 30.05 115 ILE A CA 1
ATOM 941 C C . ILE A 1 115 ? -20.262 -4.666 6.232 1.00 30.05 115 ILE A C 1
ATOM 943 O O . ILE A 1 115 ? -21.117 -3.970 6.765 1.00 30.05 115 ILE A O 1
ATOM 947 N N . PHE A 1 116 ? -19.611 -4.237 5.163 1.00 45.62 116 PHE A N 1
ATOM 948 C CA . PHE A 1 116 ? -20.415 -4.143 3.959 1.00 45.62 116 PHE A CA 1
ATOM 949 C C . PHE A 1 116 ? -20.934 -5.536 3.547 1.00 45.62 116 PHE A C 1
ATOM 951 O O . PHE A 1 116 ? -20.185 -6.526 3.756 1.00 45.62 116 PHE A O 1
#

Secondary structure (DSSP, 8-state):
--STTHHHHHHHTT----S-GGGGG-GGGT--TT-TTSHHHHHHHHHHHHTGGG-S-TTTS---GGGGTEEEEEEETTEEEEEE--PPPP-EEEEETTEEEEE-STTTTTSSS---

Nearest PDB structures (foldseek):
  3sso-assembly1_D  TM=8.343E-01  e=5.503E-03  Micr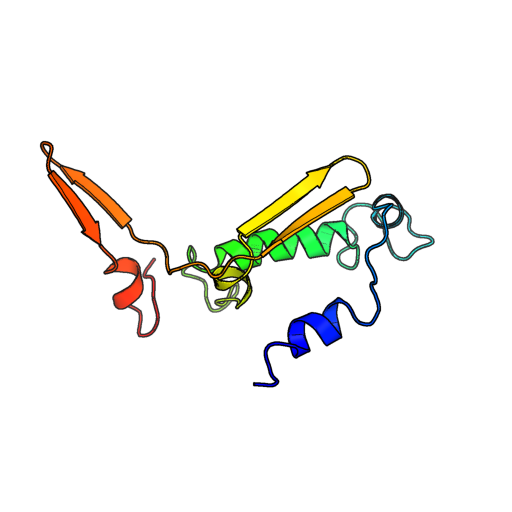omonospora griseorubida
  3ssm-assembly1_A  TM=8.342E-01  e=1.459E-02  Micromonospora griseorubida
  8ia9-assembly1_B-2  TM=8.151E-01  e=2.984E-02  Saccharopolyspora spinosa
  3ssm-assembly1_B  TM=7.852E-01  e=8.221E-01  Micromonospora griseorubida
  3ssn-assembly1_B  TM=7.854E-01  e=9.363E-01  Micromonospora griseorubida

Solvent-accessible surface area (backbone atoms only — not comparable to full-atom values): 6962 Å² total; per-residue (Å²): 135,70,74,74,54,47,64,49,48,76,69,35,71,89,44,73,85,65,80,58,50,62,50,26,52,33,61,94,69,64,15,20,86,85,28,74,82,10,63,64,45,48,53,50,52,49,54,52,31,34,46,30,79,78,52,62,51,52,94,83,52,48,78,37,75,42,37,39,38,44,70,46,78,45,82,54,88,48,41,74,50,75,42,75,38,87,50,75,85,83,65,49,76,49,74,57,97,90,45,76,46,79,39,53,58,52,50,58,73,48,91,64,48,28,72,108

pLDDT: mean 76.49, std 19.74, range [30.05, 96.12]

Mean predicted aligned error: 9.84 Å

Foldseek 3Di:
DPVVCVVVCVVPVVPDDDQALPLLCDVVNQHHDPRCPRPVVVLVVLVLQLCQLPDDPCVVRNHHPSVQFWDDWDDDVSDIDTDTDRDDRDWDWDDDPNDIDTDQVCQVPPVGHHDD

Sequence (116 aa):
MDHYLDIYDKLLRDWQGREDTHTSYWPGFGGGYKAPQSFIEKCKNLVDHMHSWYTDQDDIFPFHAAARQVHSVQFYDSLVVIEKEHKQPPVSIASQNGTVTKSDKILKVRSRTSIF